Protein AF-A0A975GI23-F1 (afdb_monomer_lite)

Radius of gyration: 14.94 Å; chains: 1; bounding box: 42×21×37 Å

Sequence (62 aa):
MIVVLKMASALIASMILGNWFITEVKKSKINNEPWYKPYFSPPGLLIISAMTILIIFGAIKS

Structure (mmCIF, N/CA/C/O backbone):
data_AF-A0A975GI23-F1
#
_entry.id   AF-A0A975GI23-F1
#
loop_
_atom_site.group_PDB
_atom_site.id
_atom_site.type_symbol
_atom_site.label_atom_id
_atom_site.label_alt_id
_atom_site.label_comp_id
_atom_site.label_asym_id
_atom_site.label_entity_id
_atom_site.label_seq_id
_atom_site.pdbx_PDB_ins_code
_atom_site.Cartn_x
_atom_site.Cartn_y
_atom_site.Cartn_z
_atom_site.occupancy
_atom_site.B_iso_or_equiv
_atom_site.auth_seq_id
_atom_site.auth_comp_id
_atom_site.auth_asym_id
_atom_site.auth_atom_id
_atom_site.pdbx_PDB_model_num
ATOM 1 N N . MET A 1 1 ? 23.359 7.444 -8.643 1.00 75.94 1 MET A N 1
ATOM 2 C CA . MET A 1 1 ? 22.647 8.460 -7.832 1.00 75.94 1 MET A CA 1
ATOM 3 C C . MET A 1 1 ? 21.135 8.486 -8.092 1.00 75.94 1 MET A C 1
ATOM 5 O O . MET A 1 1 ? 20.382 8.297 -7.151 1.00 75.94 1 MET A O 1
ATOM 9 N N . ILE A 1 2 ? 20.666 8.621 -9.343 1.00 91.38 2 ILE A N 1
ATOM 10 C CA . ILE A 1 2 ? 19.224 8.742 -9.680 1.00 91.38 2 ILE A CA 1
ATOM 11 C C . ILE A 1 2 ? 18.383 7.510 -9.277 1.00 91.38 2 ILE A C 1
ATOM 13 O O . ILE A 1 2 ? 17.260 7.655 -8.804 1.00 91.38 2 ILE A O 1
ATOM 17 N N . VAL A 1 3 ? 18.921 6.293 -9.422 1.00 91.69 3 VAL A N 1
ATOM 18 C CA . VAL A 1 3 ? 18.201 5.041 -9.099 1.00 91.69 3 VAL A CA 1
ATOM 19 C C . VAL A 1 3 ? 17.804 4.966 -7.621 1.00 91.69 3 VAL A C 1
ATOM 21 O O . VAL A 1 3 ? 16.672 4.610 -7.309 1.00 91.69 3 VAL A O 1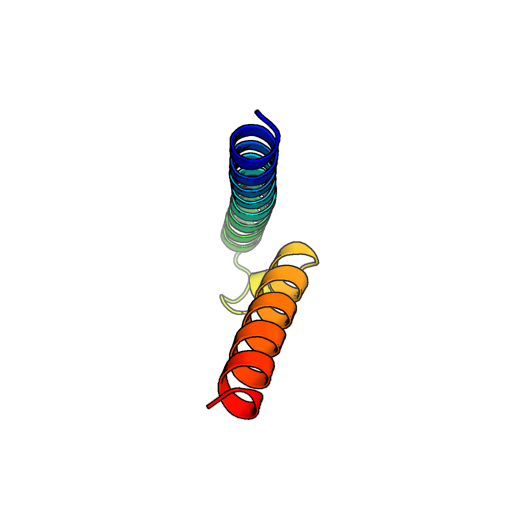
ATOM 24 N N . VAL A 1 4 ? 18.709 5.370 -6.724 1.00 92.25 4 VAL A N 1
ATOM 25 C CA . VAL A 1 4 ? 18.468 5.383 -5.273 1.00 92.25 4 VAL A CA 1
ATOM 26 C C . VAL A 1 4 ? 17.324 6.335 -4.931 1.00 92.25 4 VAL A C 1
ATOM 28 O O . VAL A 1 4 ? 16.448 5.987 -4.146 1.00 92.25 4 VAL A O 1
ATOM 31 N N . LEU A 1 5 ? 17.281 7.499 -5.585 1.00 93.00 5 LEU A N 1
ATOM 32 C CA . LEU A 1 5 ? 16.214 8.478 -5.392 1.00 93.00 5 LEU A CA 1
ATOM 33 C C . LEU A 1 5 ? 14.852 7.922 -5.832 1.00 93.00 5 LEU A C 1
ATOM 35 O O . LEU A 1 5 ? 13.876 8.047 -5.100 1.00 93.00 5 LEU A O 1
ATOM 39 N N . LYS A 1 6 ? 14.792 7.234 -6.984 1.00 90.31 6 LYS A N 1
ATOM 40 C CA . LYS A 1 6 ? 13.554 6.594 -7.470 1.00 90.31 6 LYS A CA 1
ATOM 41 C C . LYS A 1 6 ? 13.043 5.525 -6.502 1.00 90.31 6 LYS A C 1
ATOM 43 O O . LYS A 1 6 ? 11.844 5.469 -6.242 1.00 90.31 6 LYS A O 1
ATOM 48 N N . MET A 1 7 ? 13.936 4.694 -5.963 1.00 93.31 7 MET A N 1
ATOM 49 C CA . MET A 1 7 ? 13.572 3.670 -4.977 1.00 93.31 7 MET A CA 1
ATOM 50 C C . MET A 1 7 ? 13.077 4.304 -3.675 1.00 93.31 7 MET A C 1
ATOM 52 O O . MET A 1 7 ? 12.023 3.917 -3.176 1.00 93.31 7 MET A O 1
ATOM 56 N N . ALA A 1 8 ? 13.780 5.321 -3.168 1.00 93.75 8 ALA A N 1
ATOM 57 C CA . ALA A 1 8 ? 13.370 6.050 -1.971 1.00 93.75 8 ALA A CA 1
ATOM 58 C C . ALA A 1 8 ? 11.984 6.693 -2.145 1.00 93.75 8 ALA A C 1
ATOM 60 O O . ALA A 1 8 ? 11.126 6.538 -1.279 1.00 93.75 8 ALA A O 1
ATOM 61 N N . SER A 1 9 ? 11.722 7.337 -3.287 1.00 91.06 9 SER A N 1
ATOM 62 C CA . SER A 1 9 ? 10.400 7.892 -3.595 1.00 91.06 9 SER A CA 1
ATOM 63 C C . SER A 1 9 ? 9.306 6.823 -3.625 1.00 91.06 9 SER A C 1
ATOM 65 O O . SER A 1 9 ? 8.227 7.055 -3.086 1.00 91.06 9 SER A O 1
ATOM 67 N N . ALA A 1 10 ? 9.575 5.649 -4.204 1.00 89.56 10 ALA A N 1
ATOM 68 C CA . ALA A 1 10 ? 8.610 4.551 -4.230 1.00 89.56 10 ALA A CA 1
ATOM 69 C C . ALA A 1 10 ? 8.304 4.007 -2.821 1.00 89.56 10 ALA A C 1
ATOM 71 O O . ALA A 1 10 ? 7.141 3.756 -2.506 1.00 89.56 10 ALA A O 1
ATOM 72 N N . LEU A 1 11 ? 9.322 3.878 -1.961 1.00 92.00 11 LEU A N 1
ATOM 73 C CA . LEU A 1 11 ? 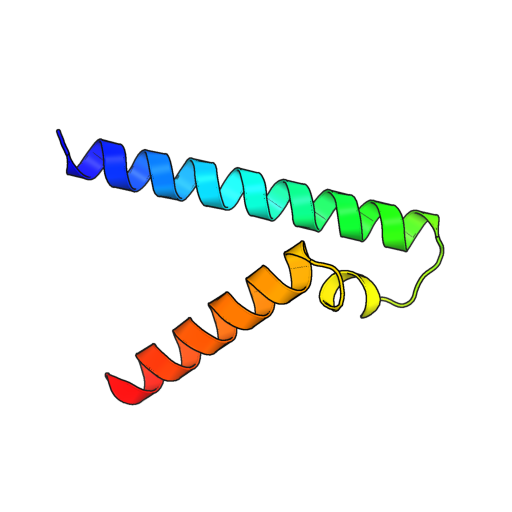9.150 3.478 -0.559 1.00 92.00 11 LEU A CA 1
ATOM 74 C C . LEU A 1 11 ? 8.317 4.490 0.232 1.00 92.00 11 LEU A C 1
ATOM 76 O O . LEU A 1 11 ? 7.412 4.109 0.968 1.00 92.00 11 LEU A O 1
ATOM 80 N N . ILE A 1 12 ? 8.599 5.782 0.071 1.00 93.94 12 ILE A N 1
ATOM 81 C CA . ILE A 1 12 ? 7.856 6.833 0.774 1.00 93.94 12 ILE A CA 1
ATOM 82 C C . ILE A 1 12 ? 6.397 6.848 0.302 1.00 93.94 12 ILE A C 1
ATOM 84 O O . ILE A 1 12 ? 5.482 6.887 1.123 1.00 93.94 12 ILE A O 1
ATOM 88 N N . ALA A 1 13 ? 6.165 6.753 -1.011 1.00 89.38 13 ALA A N 1
ATOM 89 C CA . ALA A 1 13 ? 4.819 6.716 -1.574 1.00 89.38 13 ALA A CA 1
ATOM 90 C C . ALA A 1 13 ? 4.008 5.514 -1.061 1.00 89.38 13 ALA A C 1
ATOM 92 O O . ALA A 1 13 ? 2.843 5.677 -0.691 1.00 89.38 13 ALA A O 1
ATOM 93 N N . SER A 1 14 ? 4.615 4.323 -0.986 1.00 87.69 14 SER A N 1
ATOM 94 C CA . SER A 1 14 ? 3.931 3.129 -0.477 1.00 87.69 14 SER A CA 1
ATOM 95 C C . SER A 1 14 ? 3.630 3.224 1.021 1.00 87.69 14 SER A C 1
ATOM 97 O O . SER A 1 14 ? 2.532 2.852 1.437 1.00 87.69 14 SER A O 1
ATOM 99 N N . MET A 1 15 ? 4.540 3.786 1.825 1.00 90.12 15 MET A N 1
ATOM 100 C CA . MET A 1 15 ? 4.304 4.030 3.253 1.00 90.12 15 MET A CA 1
ATOM 101 C C . MET A 1 15 ? 3.139 4.997 3.486 1.00 90.12 15 MET A C 1
ATOM 103 O O . MET A 1 15 ? 2.281 4.725 4.327 1.00 90.12 15 MET A O 1
ATOM 107 N N . ILE A 1 16 ? 3.078 6.099 2.731 1.00 90.12 16 ILE A N 1
ATOM 108 C CA . ILE A 1 16 ? 1.998 7.091 2.848 1.00 90.12 16 ILE A CA 1
ATOM 109 C C . ILE A 1 16 ? 0.649 6.455 2.492 1.00 90.12 16 ILE A C 1
ATOM 111 O O . ILE A 1 16 ? -0.300 6.549 3.274 1.00 90.12 16 ILE A O 1
ATOM 115 N N . LEU A 1 17 ? 0.571 5.765 1.350 1.00 86.44 17 LEU A N 1
ATOM 116 C CA . LEU A 1 17 ? -0.652 5.088 0.908 1.00 86.44 17 LEU A CA 1
ATOM 117 C C . LEU A 1 17 ? -1.098 3.999 1.892 1.00 86.44 17 LEU A C 1
ATOM 119 O O . LEU A 1 17 ? -2.276 3.935 2.250 1.00 86.44 17 LEU A O 1
ATOM 123 N N . GLY A 1 18 ? -0.164 3.175 2.372 1.00 84.94 18 GLY A N 1
ATOM 124 C CA . GLY A 1 18 ? -0.449 2.116 3.338 1.00 84.94 18 GLY A CA 1
ATOM 125 C C . GLY A 1 18 ? -0.963 2.663 4.669 1.00 84.94 18 GLY A C 1
ATOM 126 O O . GLY A 1 18 ? -1.972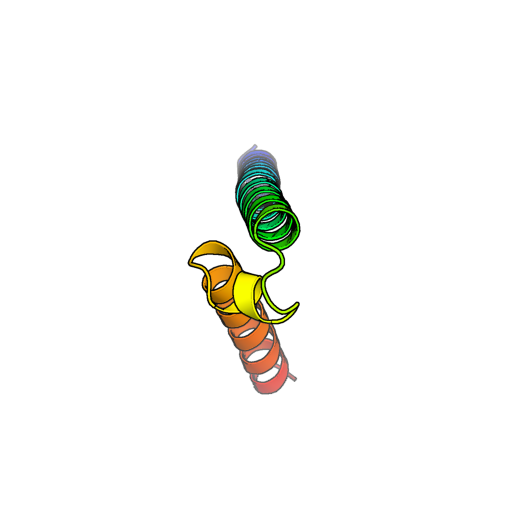 2.182 5.187 1.00 84.94 18 GLY A O 1
ATOM 127 N N . ASN A 1 19 ? -0.332 3.713 5.204 1.00 89.31 19 ASN A N 1
ATOM 128 C CA . ASN A 1 19 ? -0.770 4.328 6.457 1.00 89.31 19 ASN A CA 1
ATOM 129 C C . ASN A 1 19 ? -2.157 4.983 6.324 1.00 89.31 19 ASN A C 1
ATOM 131 O O . ASN A 1 19 ? -2.977 4.919 7.247 1.00 89.31 19 ASN A O 1
ATOM 135 N N . TRP A 1 20 ? -2.452 5.562 5.158 1.00 85.81 20 TRP A N 1
ATOM 136 C CA . TRP A 1 20 ? -3.770 6.121 4.870 1.00 85.81 20 TRP A CA 1
ATOM 137 C C . TRP A 1 20 ? -4.852 5.034 4.826 1.00 85.81 20 TRP A C 1
ATOM 139 O O . TRP A 1 20 ? -5.885 5.174 5.484 1.00 85.81 20 TRP A O 1
ATOM 149 N N . PHE A 1 21 ? -4.590 3.910 4.152 1.00 86.62 21 PHE A N 1
ATOM 150 C CA . PHE A 1 21 ? -5.508 2.768 4.131 1.00 86.62 21 PHE A CA 1
ATOM 151 C C . PHE A 1 21 ? -5.744 2.183 5.530 1.00 86.62 21 PHE A C 1
ATOM 153 O O . PHE A 1 21 ? -6.887 1.955 5.920 1.00 86.62 21 PHE A O 1
ATOM 160 N N . ILE A 1 22 ? -4.688 2.009 6.332 1.00 84.88 22 ILE A N 1
ATOM 161 C CA . ILE A 1 22 ? -4.808 1.502 7.710 1.00 84.88 22 ILE A CA 1
ATOM 162 C C . ILE A 1 22 ? -5.659 2.439 8.577 1.00 84.88 22 ILE A C 1
ATOM 164 O O . ILE A 1 22 ? -6.455 1.968 9.392 1.00 84.88 22 ILE A O 1
ATOM 168 N N . THR A 1 23 ? -5.509 3.755 8.415 1.00 86.62 23 THR A N 1
ATOM 169 C CA . THR A 1 23 ? -6.312 4.749 9.146 1.00 86.62 23 THR A CA 1
ATOM 170 C C . THR A 1 23 ? -7.793 4.614 8.803 1.00 86.62 23 THR A C 1
ATOM 172 O O . THR A 1 23 ? -8.641 4.632 9.695 1.00 86.62 23 THR A O 1
ATOM 175 N N . GLU A 1 24 ? -8.099 4.389 7.531 1.00 84.25 24 GLU A N 1
ATOM 176 C CA . GLU A 1 24 ? -9.467 4.221 7.056 1.00 84.25 24 GLU A CA 1
ATOM 177 C C . GLU A 1 24 ? -10.087 2.891 7.511 1.00 84.25 24 GLU A C 1
ATOM 179 O O . GLU A 1 24 ? -11.239 2.855 7.945 1.00 84.25 24 GLU A O 1
ATOM 184 N N . VAL A 1 25 ? -9.300 1.810 7.538 1.00 83.50 25 VAL A N 1
ATOM 185 C CA . VAL A 1 25 ? -9.705 0.524 8.131 1.00 83.50 25 VAL A CA 1
ATOM 186 C C . VAL A 1 25 ? -9.988 0.679 9.626 1.00 83.50 25 VAL A C 1
ATOM 188 O O . VAL A 1 25 ? -11.003 0.183 10.117 1.00 83.50 25 VAL A O 1
ATOM 191 N N . LYS A 1 26 ? -9.129 1.393 10.366 1.00 83.75 26 LYS A N 1
ATOM 192 C CA . LYS A 1 26 ? -9.359 1.684 11.790 1.00 83.75 26 LYS A CA 1
ATOM 193 C C . LYS A 1 26 ? -10.638 2.495 11.990 1.00 83.75 26 LYS A C 1
ATOM 195 O O . LYS A 1 26 ? -11.418 2.164 12.878 1.00 83.75 26 LYS A O 1
ATOM 200 N N . LYS A 1 27 ? -10.879 3.505 11.153 1.00 82.56 27 LYS A N 1
ATOM 201 C CA . LYS A 1 27 ? -12.090 4.335 11.192 1.00 82.56 27 LYS A CA 1
ATOM 202 C C . LYS A 1 27 ? -13.353 3.512 10.916 1.00 82.56 27 LYS A C 1
ATOM 204 O O . LYS A 1 27 ? -14.298 3.577 11.695 1.00 82.56 27 LYS A O 1
ATOM 209 N N . SER A 1 28 ? -13.326 2.660 9.892 1.00 81.00 28 SER A N 1
ATOM 210 C CA . SER A 1 28 ? -14.414 1.726 9.574 1.00 81.00 28 SER A CA 1
ATOM 211 C C . SER A 1 28 ? -14.674 0.732 10.710 1.00 81.00 28 SER A C 1
ATOM 213 O O . SER A 1 28 ? -15.827 0.431 11.012 1.00 81.00 28 SER A O 1
ATOM 215 N N . LYS A 1 29 ? -13.617 0.251 11.382 1.00 79.12 29 LYS A N 1
ATOM 216 C CA . LYS A 1 29 ? -13.735 -0.639 12.547 1.00 79.12 29 LYS A CA 1
ATOM 217 C C . LYS A 1 29 ? -14.375 0.065 13.745 1.00 79.12 29 LYS A C 1
ATOM 219 O O . LYS A 1 29 ? -15.213 -0.531 14.410 1.00 79.12 29 LYS A O 1
ATOM 224 N N . ILE A 1 30 ? -14.003 1.320 14.008 1.00 85.44 30 ILE A N 1
ATOM 225 C CA . ILE A 1 30 ? -14.610 2.140 15.072 1.00 85.44 30 ILE A CA 1
ATOM 226 C C . ILE A 1 30 ? -16.097 2.382 14.782 1.00 85.44 30 ILE A C 1
ATOM 228 O O . ILE A 1 30 ? -16.920 2.316 15.690 1.00 85.44 30 ILE A O 1
ATOM 232 N N . ASN A 1 31 ? -16.450 2.589 13.515 1.00 83.44 31 ASN A N 1
ATOM 233 C CA . ASN A 1 31 ? -17.823 2.852 13.095 1.00 83.44 31 ASN A CA 1
ATOM 234 C C . ASN A 1 31 ? -18.696 1.585 12.949 1.00 83.44 31 ASN A C 1
ATOM 236 O O . ASN A 1 31 ? -19.844 1.706 12.531 1.00 83.44 31 ASN A O 1
ATOM 240 N N . ASN A 1 32 ? -18.187 0.385 13.276 1.00 78.25 32 ASN A N 1
ATOM 241 C CA . ASN A 1 32 ? -18.854 -0.909 13.023 1.00 78.25 32 ASN A CA 1
ATOM 242 C C . ASN A 1 32 ? -19.355 -1.061 11.576 1.00 78.25 32 ASN A C 1
ATOM 244 O O . ASN A 1 32 ? -20.396 -1.659 11.301 1.00 78.25 32 ASN A O 1
ATOM 248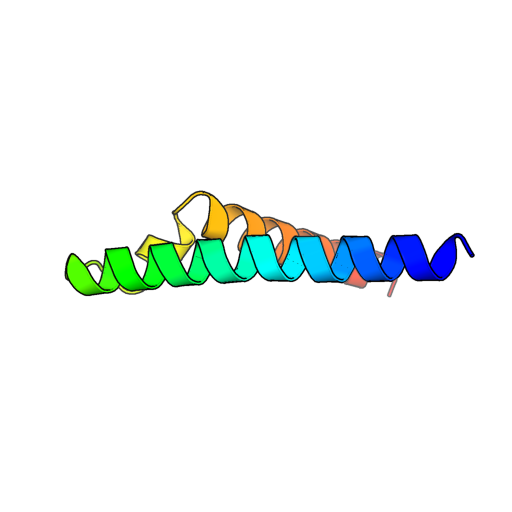 N N . GLU A 1 33 ? -18.614 -0.488 10.634 1.00 78.88 33 GLU A N 1
ATOM 249 C CA . GLU A 1 33 ? -18.964 -0.518 9.225 1.00 78.88 33 GLU A CA 1
ATOM 250 C C . GLU A 1 33 ? -18.534 -1.849 8.589 1.00 78.88 33 GLU A C 1
ATOM 252 O O . GLU A 1 33 ? -17.545 -2.454 9.015 1.00 78.88 33 GLU A O 1
ATOM 257 N N . PRO A 1 34 ? -19.260 -2.321 7.561 1.00 77.31 34 PRO A N 1
ATOM 258 C CA . PRO A 1 34 ? -18.958 -3.587 6.908 1.00 77.31 34 PRO A CA 1
ATOM 259 C C . PRO A 1 34 ? -17.527 -3.637 6.353 1.00 77.31 34 PRO A C 1
ATOM 261 O O . PRO A 1 34 ? -17.001 -2.629 5.880 1.00 77.31 34 PRO A O 1
ATOM 264 N N . TRP A 1 35 ? -16.923 -4.835 6.332 1.00 69.38 35 TRP A N 1
ATOM 265 C CA . TRP A 1 35 ? -15.511 -5.045 5.960 1.00 69.38 35 TRP A CA 1
ATOM 266 C C . TRP A 1 35 ? -15.136 -4.488 4.582 1.00 69.38 35 TRP A C 1
ATOM 268 O O . TRP A 1 35 ? -13.961 -4.260 4.306 1.00 69.38 35 TRP A O 1
ATOM 278 N N . TYR A 1 36 ? -16.116 -4.345 3.685 1.00 74.44 36 TYR A N 1
ATOM 279 C CA . TYR A 1 36 ? -15.918 -3.903 2.307 1.00 74.44 36 TYR A CA 1
ATOM 280 C C . TYR A 1 36 ? -15.906 -2.377 2.178 1.00 74.44 36 TYR A C 1
ATOM 282 O O . TYR A 1 36 ? -15.488 -1.849 1.152 1.00 74.44 36 TYR A O 1
ATOM 290 N N . LYS A 1 37 ? -16.336 -1.641 3.207 1.00 76.69 37 LYS A N 1
ATOM 291 C CA . LYS A 1 37 ? -16.415 -0.179 3.161 1.00 76.69 37 LYS A CA 1
ATOM 292 C C . LYS A 1 37 ? -15.053 0.524 3.011 1.00 76.69 37 LYS A C 1
ATOM 294 O O . LYS A 1 37 ? -14.990 1.448 2.203 1.00 76.69 37 LYS A O 1
ATOM 299 N N . PRO A 1 38 ? -13.951 0.071 3.647 1.00 75.56 38 PRO A N 1
ATOM 300 C CA . PRO A 1 38 ? -12.617 0.649 3.442 1.00 75.56 38 PRO A CA 1
ATOM 301 C C . PRO A 1 38 ? -12.141 0.608 1.984 1.00 75.56 38 PRO A C 1
ATOM 303 O O . PRO A 1 38 ? -11.353 1.452 1.565 1.00 75.56 38 PRO A O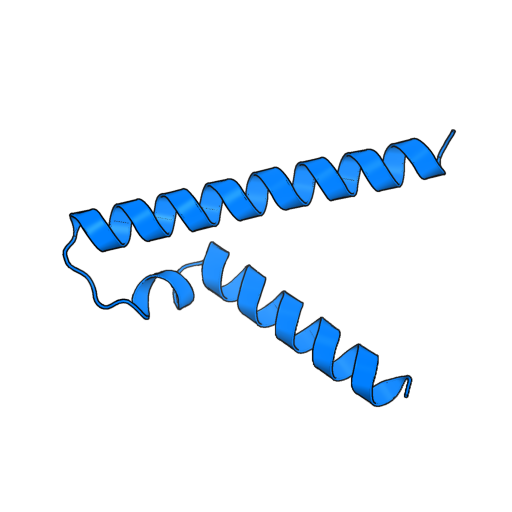 1
ATOM 306 N N . TYR A 1 39 ? -12.628 -0.355 1.198 1.00 75.38 39 TYR A N 1
ATOM 307 C CA . TYR A 1 39 ? -12.319 -0.472 -0.228 1.00 75.38 39 TYR A CA 1
ATOM 308 C C . TYR A 1 39 ? -13.042 0.577 -1.080 1.00 75.38 39 TYR A C 1
ATOM 310 O O . TYR A 1 39 ? -12.552 0.940 -2.144 1.00 75.38 39 TYR A O 1
ATOM 318 N N . PHE A 1 40 ? -14.173 1.095 -0.596 1.00 76.81 40 PHE A N 1
ATOM 319 C CA . PHE A 1 40 ? -14.923 2.183 -1.225 1.00 76.81 40 PHE A CA 1
ATOM 320 C C . PHE A 1 40 ? -14.399 3.576 -0.849 1.00 76.81 40 PHE A C 1
ATOM 322 O O . PHE A 1 40 ? -14.825 4.574 -1.428 1.00 76.81 40 PHE A O 1
ATOM 329 N N . SER A 1 41 ? -13.479 3.661 0.112 1.00 78.88 41 SER A N 1
ATOM 330 C CA . SER A 1 41 ? -12.8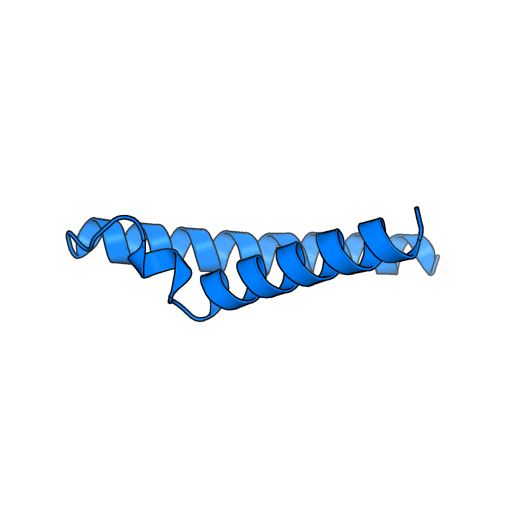41 4.916 0.492 1.00 78.88 41 SER A CA 1
ATOM 331 C C . SER A 1 41 ? -11.762 5.330 -0.523 1.00 78.88 41 SER A C 1
ATOM 333 O O . SER A 1 41 ? -11.191 4.472 -1.204 1.00 78.88 41 SER A O 1
ATOM 335 N N . PRO A 1 42 ? -11.407 6.631 -0.600 1.00 78.25 42 PRO A N 1
ATOM 336 C CA . PRO A 1 42 ? -10.385 7.138 -1.522 1.00 78.25 42 PRO A CA 1
ATOM 337 C C . PRO A 1 42 ? -9.064 6.337 -1.540 1.00 78.25 42 PRO A C 1
ATOM 339 O O . PRO A 1 42 ? -8.603 6.003 -2.634 1.00 78.25 42 PRO A O 1
ATOM 342 N N . PRO A 1 43 ? -8.463 5.948 -0.391 1.00 82.50 43 PRO A N 1
ATOM 343 C CA . PRO A 1 43 ? -7.252 5.124 -0.403 1.00 82.50 43 PRO A CA 1
ATOM 344 C C . PRO A 1 43 ? -7.499 3.686 -0.890 1.00 82.50 43 PRO A C 1
ATOM 346 O O . PRO A 1 43 ? -6.627 3.101 -1.529 1.00 82.50 43 PRO A O 1
ATOM 349 N N . GLY A 1 44 ? -8.677 3.112 -0.633 1.00 79.69 44 GLY A N 1
ATOM 350 C CA . GLY A 1 44 ? -9.045 1.771 -1.096 1.00 79.69 44 GLY A CA 1
ATOM 351 C C . GLY A 1 44 ? -9.201 1.696 -2.615 1.00 79.69 44 GLY A C 1
ATOM 352 O O . GLY A 1 44 ? -8.661 0.791 -3.248 1.00 79.69 44 GLY A O 1
ATOM 353 N N . LEU A 1 45 ? -9.845 2.700 -3.216 1.00 84.19 45 LEU A N 1
ATOM 354 C CA . LEU A 1 45 ? -9.977 2.835 -4.672 1.00 84.19 45 LEU A CA 1
ATOM 355 C C . LEU A 1 45 ? -8.616 2.999 -5.367 1.00 84.19 45 LEU A C 1
ATOM 357 O O . LEU A 1 45 ? -8.384 2.417 -6.429 1.00 84.19 45 LEU A O 1
ATOM 361 N N . LEU A 1 46 ? -7.688 3.741 -4.755 1.00 83.00 46 LEU A N 1
ATOM 362 C CA . LEU A 1 46 ? -6.302 3.852 -5.228 1.00 83.00 46 LEU A CA 1
ATOM 363 C C . LEU A 1 46 ? -5.595 2.489 -5.254 1.00 83.00 46 LEU A C 1
ATOM 365 O O . LEU A 1 46 ? -4.925 2.161 -6.229 1.00 83.00 46 LEU A O 1
ATOM 369 N N . ILE A 1 47 ? -5.783 1.664 -4.223 1.00 83.81 47 ILE A N 1
ATOM 370 C CA . ILE A 1 47 ? -5.208 0.311 -4.180 1.00 83.81 47 ILE A CA 1
ATOM 371 C C . ILE A 1 47 ? -5.854 -0.596 -5.236 1.00 83.81 47 ILE A C 1
ATOM 373 O O . ILE A 1 47 ? -5.142 -1.295 -5.957 1.00 83.81 47 ILE A O 1
ATOM 377 N N . ILE A 1 48 ? -7.184 -0.563 -5.373 1.00 84.00 48 ILE A N 1
ATOM 378 C CA . ILE A 1 48 ? -7.916 -1.375 -6.360 1.00 84.00 48 ILE A CA 1
ATOM 379 C C . ILE A 1 48 ? -7.504 -1.013 -7.787 1.00 84.00 48 ILE A C 1
ATOM 381 O O . ILE A 1 48 ? -7.232 -1.900 -8.597 1.00 84.00 48 ILE A O 1
ATOM 385 N N . SER A 1 49 ? -7.431 0.281 -8.100 1.00 83.38 49 SER A N 1
ATOM 386 C CA . SER A 1 49 ? -6.988 0.757 -9.413 1.00 83.38 49 SER A CA 1
ATOM 387 C C . SER A 1 49 ? -5.537 0.363 -9.691 1.00 83.38 49 SER A C 1
ATOM 389 O O . SER A 1 49 ? -5.258 -0.163 -10.767 1.00 83.38 49 SER A O 1
ATOM 391 N N . ALA A 1 50 ? -4.633 0.505 -8.717 1.00 85.56 50 ALA A N 1
ATOM 392 C CA . ALA A 1 50 ? -3.245 0.068 -8.852 1.00 85.56 50 ALA A CA 1
ATOM 393 C C . ALA A 1 50 ? -3.126 -1.448 -9.101 1.00 85.56 50 ALA A C 1
ATOM 395 O O . ALA A 1 50 ? -2.389 -1.862 -9.997 1.00 85.56 50 ALA A O 1
ATOM 396 N N . MET A 1 51 ? -3.880 -2.277 -8.365 1.00 85.06 51 MET A N 1
ATOM 397 C CA . MET A 1 51 ? -3.939 -3.728 -8.598 1.00 85.06 51 MET A CA 1
ATOM 398 C C . MET A 1 51 ? -4.496 -4.059 -9.984 1.00 85.06 51 MET A C 1
ATOM 400 O O . MET A 1 51 ? -3.932 -4.893 -10.686 1.00 85.06 51 MET A O 1
ATOM 404 N N . THR A 1 52 ? -5.568 -3.383 -10.399 1.00 86.75 52 THR A N 1
ATOM 405 C CA . THR A 1 52 ? -6.195 -3.590 -11.713 1.00 86.75 52 THR A CA 1
ATOM 406 C C . THR A 1 52 ? -5.219 -3.267 -12.843 1.00 86.75 52 THR A C 1
ATOM 408 O O . THR A 1 52 ? -5.060 -4.062 -13.767 1.00 86.75 52 THR A O 1
ATOM 411 N N . ILE A 1 53 ? -4.496 -2.148 -12.740 1.00 88.00 53 ILE A N 1
ATOM 412 C CA . ILE A 1 53 ? -3.464 -1.758 -13.709 1.00 88.00 53 ILE A CA 1
ATOM 413 C C . ILE A 1 53 ? -2.344 -2.801 -13.754 1.00 88.00 53 ILE A C 1
ATOM 415 O O . ILE A 1 53 ? -1.943 -3.199 -14.844 1.00 88.00 53 ILE A O 1
ATOM 419 N N . LEU A 1 54 ? -1.864 -3.278 -12.601 1.00 86.75 54 LEU A N 1
ATOM 420 C CA . LEU A 1 54 ? -0.823 -4.311 -12.533 1.00 86.75 54 LEU A CA 1
ATOM 421 C C . LEU A 1 54 ? -1.240 -5.606 -13.236 1.00 86.75 54 LEU A C 1
ATOM 423 O O . LEU A 1 54 ? -0.453 -6.160 -14.002 1.00 86.75 54 LEU A O 1
ATOM 427 N N . ILE A 1 55 ? -2.470 -6.064 -13.003 1.00 88.00 55 ILE A N 1
ATOM 428 C CA . ILE A 1 55 ? -3.001 -7.290 -13.611 1.00 88.00 55 ILE A CA 1
ATOM 429 C C . ILE A 1 55 ? -3.132 -7.123 -15.126 1.00 88.00 55 ILE A C 1
ATOM 431 O O . ILE A 1 55 ? -2.655 -7.971 -15.874 1.00 88.00 55 ILE A O 1
ATOM 435 N N . ILE A 1 56 ? -3.728 -6.020 -15.586 1.00 88.50 56 ILE A N 1
ATOM 436 C CA . ILE A 1 56 ? -3.931 -5.761 -17.019 1.00 88.50 56 ILE A CA 1
ATOM 437 C C . ILE A 1 56 ? -2.585 -5.617 -17.735 1.00 88.50 56 ILE A C 1
ATOM 439 O O . ILE A 1 56 ? -2.365 -6.234 -18.773 1.00 88.50 56 ILE A O 1
ATOM 443 N N . PHE A 1 57 ? -1.657 -4.843 -17.174 1.00 88.31 57 PHE A N 1
ATOM 444 C CA . PHE A 1 57 ? -0.345 -4.633 -17.782 1.00 88.31 57 PHE A CA 1
ATOM 445 C C . PHE A 1 57 ? 0.499 -5.914 -17.783 1.00 88.31 57 PHE A C 1
ATOM 447 O O . PHE A 1 57 ? 1.225 -6.174 -18.742 1.00 88.31 57 PHE A O 1
ATOM 454 N N . GLY A 1 58 ? 0.383 -6.732 -16.732 1.00 84.00 58 GLY A N 1
ATOM 455 C CA . GLY A 1 58 ? 0.991 -8.059 -16.669 1.00 84.00 58 GLY A CA 1
ATOM 456 C C . GLY A 1 58 ? 0.416 -9.016 -17.713 1.00 84.00 58 GLY A C 1
ATOM 457 O O . GLY A 1 58 ? 1.180 -9.709 -18.373 1.00 84.00 58 GLY A O 1
ATOM 458 N N . ALA A 1 59 ? -0.903 -9.004 -17.916 1.00 80.25 59 ALA A N 1
ATOM 459 C CA . ALA A 1 59 ? -1.579 -9.843 -18.904 1.00 80.25 59 ALA A CA 1
ATOM 460 C C . ALA A 1 59 ? -1.277 -9.437 -20.357 1.00 80.25 59 ALA A C 1
ATOM 462 O O . ALA A 1 59 ? -1.190 -10.301 -21.215 1.00 80.25 59 ALA A O 1
ATOM 463 N N . ILE A 1 60 ? -1.101 -8.140 -20.639 1.00 82.62 60 ILE A N 1
ATOM 464 C CA . ILE A 1 60 ? -0.766 -7.643 -21.988 1.00 82.62 60 ILE A CA 1
ATOM 465 C C . ILE A 1 60 ? 0.689 -7.953 -22.365 1.00 82.62 60 ILE A C 1
ATOM 467 O O . ILE A 1 60 ? 1.015 -8.081 -23.542 1.00 82.62 60 ILE A O 1
ATOM 471 N N . LYS A 1 61 ? 1.585 -8.000 -21.374 1.00 70.38 61 LYS A N 1
ATOM 472 C CA . LYS A 1 61 ? 3.021 -8.204 -21.591 1.00 70.38 61 LYS A CA 1
ATOM 473 C C . LYS A 1 61 ? 3.442 -9.683 -21.528 1.00 70.38 61 LYS A C 1
ATOM 475 O O . LYS A 1 61 ? 4.589 -9.976 -21.864 1.00 70.38 61 LYS A O 1
ATOM 480 N N . SER A 1 62 ? 2.553 -10.570 -21.072 1.00 55.47 62 SER A N 1
ATOM 481 C CA . SER A 1 62 ? 2.726 -12.030 -21.055 1.00 55.47 62 SER A CA 1
ATOM 482 C C . SER A 1 62 ? 2.280 -12.668 -22.363 1.00 55.47 62 SER A C 1
ATOM 484 O O . SER A 1 62 ? 2.768 -13.795 -22.599 1.00 55.47 62 SER A O 1
#

Organism: NCBI:txid45656

Foldseek 3Di:
DVVVVVVVVVVVVCVVLVVVLVVLQVVCVVVVHDPCVSCVDPSNVVVVVVVVCVVVVVVVVD

pLDDT: mean 83.92, std 6.78, range [55.47, 93.94]

Secondary structure (DSSP, 8-state):
-HHHHHHHHHHHHHHHHHHHHHHHHHHHHHTT--TTHHHHSHHHHHHHHHHHHHHHHHHHH-